Protein AF-A0A1I2CU06-F1 (afdb_monomer)

InterPro domains:
  IPR036452 Ribonucleoside hydrolase-like [G3DSA:3.90.245.10] (3-111)
  IPR036452 Ribonucleoside hydrolase-like [SSF53590] (7-86)

Foldseek 3Di:
DDDDQAAAEDAEEDLCLPDVVSLVVVLCQVPDPSHDDQAYEFDADPPVVVCQPPPHPPDDCVPPQSLVSSLVVVCVSCVVVVNPVRYYDRDDSDDDPPPVDDDPDPPPPPPPPDDD

Nearest PDB structures (foldseek):
  5veo-assembly1_A  TM=5.053E-01  e=4.035E+00  Mus musculus
  3n0v-assembly1_C  TM=2.485E-01  e=5.141E-01  Pseudomonas putida KT2440
  6gwu-assembly1_B  TM=3.256E-01  e=2.708E+00  Candida albicans

Solvent-accessible surface area (backbone atoms only — not comparable to full-atom values): 7294 Å² total; per-residue (Å²): 133,83,77,78,78,79,51,49,77,40,74,47,78,38,40,44,62,76,42,75,62,48,57,52,51,52,59,47,45,76,69,34,82,65,43,38,68,68,28,44,32,15,28,63,62,78,67,62,52,74,73,20,38,83,88,74,67,59,52,86,51,84,84,64,57,44,27,59,45,5,33,54,47,52,52,50,52,29,52,76,69,74,41,72,85,45,50,62,54,73,51,74,91,62,81,78,79,81,69,91,63,88,75,92,64,82,84,78,81,76,78,78,74,88,80,134

Organism: NCBI:txid1003

Mean predicted aligned error: 11.27 Å

pLDDT: mean 76.2, std 22.01, range [31.25, 97.69]

Structure (mmCIF, N/CA/C/O backbone):
data_AF-A0A1I2CU06-F1
#
_entry.id   AF-A0A1I2CU06-F1
#
loop_
_atom_site.group_PDB
_atom_site.id
_atom_site.type_symbol
_atom_site.label_atom_id
_atom_site.label_alt_id
_atom_site.label_comp_id
_atom_site.label_asym_id
_atom_site.label_entity_id
_atom_site.label_seq_id
_atom_site.pdbx_PDB_ins_code
_atom_site.Cartn_x
_atom_site.Cartn_y
_atom_site.Cartn_z
_atom_site.occupancy
_atom_site.B_iso_or_equiv
_atom_site.auth_seq_id
_atom_site.auth_comp_id
_atom_site.auth_asym_id
_atom_site.auth_atom_id
_atom_site.pdbx_PDB_model_num
ATOM 1 N N . MET A 1 1 ? -25.177 3.210 27.978 1.00 39.50 1 MET A N 1
ATOM 2 C CA . MET A 1 1 ? -24.887 2.156 26.986 1.00 39.50 1 MET A CA 1
ATOM 3 C C . MET A 1 1 ? -24.111 2.820 25.856 1.00 39.50 1 MET A C 1
ATOM 5 O O . MET A 1 1 ? -24.710 3.572 25.101 1.00 39.50 1 MET A O 1
ATOM 9 N N . LEU A 1 2 ? -22.780 2.682 25.824 1.00 48.84 2 LEU A N 1
ATOM 10 C CA . LEU A 1 2 ? -21.984 3.177 24.696 1.00 48.84 2 LEU A CA 1
ATOM 11 C C . LEU A 1 2 ? -22.180 2.195 23.539 1.00 48.84 2 LEU A C 1
ATOM 13 O O . LEU A 1 2 ? -21.807 1.030 23.659 1.00 48.84 2 LEU A O 1
ATOM 17 N N . LEU A 1 3 ? -22.780 2.647 22.443 1.00 55.25 3 LEU A N 1
ATOM 18 C CA . LEU A 1 3 ? -22.703 1.921 21.182 1.00 55.25 3 LEU A CA 1
ATOM 19 C C . LEU A 1 3 ? -21.243 1.997 20.729 1.00 55.25 3 LEU A C 1
ATOM 21 O O . LEU A 1 3 ? -20.727 3.088 20.495 1.00 55.25 3 LEU A O 1
ATOM 25 N N . ALA A 1 4 ? -20.554 0.859 20.666 1.00 62.59 4 ALA A N 1
ATOM 26 C CA . ALA A 1 4 ? -19.248 0.805 20.028 1.00 62.59 4 ALA A CA 1
ATOM 27 C C . ALA A 1 4 ? -19.439 1.197 18.556 1.00 62.59 4 ALA A C 1
ATOM 29 O O . ALA A 1 4 ? -20.125 0.495 17.814 1.00 62.59 4 ALA A O 1
ATOM 30 N N . GLN A 1 5 ? -18.878 2.338 18.151 1.00 68.25 5 GLN A N 1
ATOM 31 C CA . GLN A 1 5 ? -18.858 2.758 16.754 1.00 68.25 5 GLN A CA 1
ATOM 32 C C . GLN A 1 5 ? -18.140 1.662 15.951 1.00 68.25 5 GLN A C 1
ATOM 34 O O . GLN A 1 5 ? -16.947 1.429 16.152 1.00 68.25 5 GLN A O 1
ATOM 39 N N . SER A 1 6 ? -18.855 0.951 15.076 1.00 80.75 6 SER A N 1
ATOM 40 C CA . SER A 1 6 ? -18.240 -0.078 14.238 1.00 80.75 6 SER A CA 1
ATOM 41 C C . SER A 1 6 ? -17.280 0.589 13.259 1.00 80.75 6 SER A C 1
ATOM 43 O O . SER A 1 6 ? -17.708 1.414 12.449 1.00 80.75 6 SER A O 1
ATOM 45 N N . LYS A 1 7 ? -15.994 0.240 13.328 1.00 90.56 7 LYS A N 1
ATOM 46 C CA . LYS A 1 7 ? -15.003 0.733 12.370 1.00 90.56 7 LYS A CA 1
ATOM 47 C C . LYS A 1 7 ? -15.292 0.182 10.979 1.00 90.56 7 LYS A C 1
ATOM 49 O O . LYS A 1 7 ? -15.641 -0.992 10.833 1.00 90.56 7 LYS A O 1
ATOM 54 N N . GLN A 1 8 ? -15.119 1.013 9.961 1.00 94.38 8 GLN A N 1
ATOM 55 C CA . GLN A 1 8 ? -15.218 0.569 8.579 1.00 94.38 8 GLN A CA 1
ATOM 56 C C . GLN A 1 8 ? -13.990 -0.271 8.231 1.00 94.38 8 GLN A C 1
ATOM 58 O O . GLN A 1 8 ? -12.864 0.215 8.309 1.00 94.38 8 GLN A O 1
ATOM 63 N N . LYS A 1 9 ? -14.210 -1.521 7.823 1.00 95.56 9 LYS A N 1
ATOM 64 C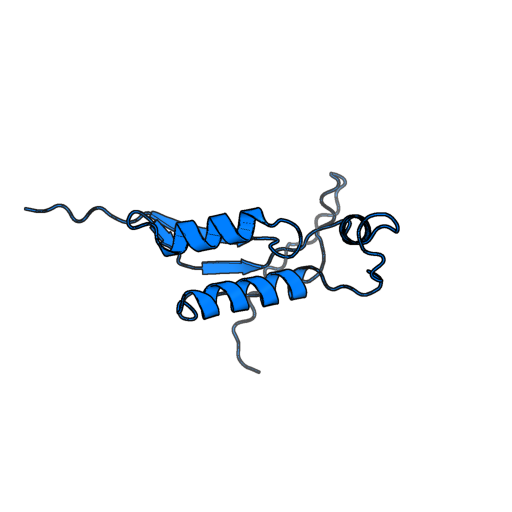 CA . LYS A 1 9 ? -13.133 -2.391 7.343 1.00 95.56 9 LYS A CA 1
ATOM 65 C C . LYS A 1 9 ? -12.752 -2.009 5.922 1.00 95.56 9 LYS A C 1
ATOM 67 O O . LYS A 1 9 ? -13.626 -1.907 5.062 1.00 95.56 9 LYS A O 1
ATOM 72 N N . VAL A 1 10 ? -11.461 -1.816 5.682 1.00 96.06 10 VAL A N 1
ATOM 73 C CA . VAL A 1 10 ? -10.929 -1.394 4.383 1.00 96.06 10 VAL A CA 1
ATOM 74 C C . VAL A 1 10 ? -9.781 -2.303 3.975 1.00 96.06 10 VAL A C 1
ATOM 76 O O . VAL A 1 10 ? -8.888 -2.582 4.773 1.00 96.06 10 VAL A O 1
ATOM 79 N N . TRP A 1 11 ? -9.812 -2.735 2.717 1.00 95.81 11 TRP A N 1
ATOM 80 C CA . TRP A 1 11 ? -8.670 -3.308 2.018 1.00 95.81 11 TRP A CA 1
ATOM 81 C C . TRP A 1 11 ? -8.202 -2.286 0.986 1.00 95.81 11 TRP A C 1
ATOM 83 O O . TRP A 1 11 ? -9.011 -1.847 0.168 1.00 95.81 11 TRP A O 1
ATOM 93 N N . LEU A 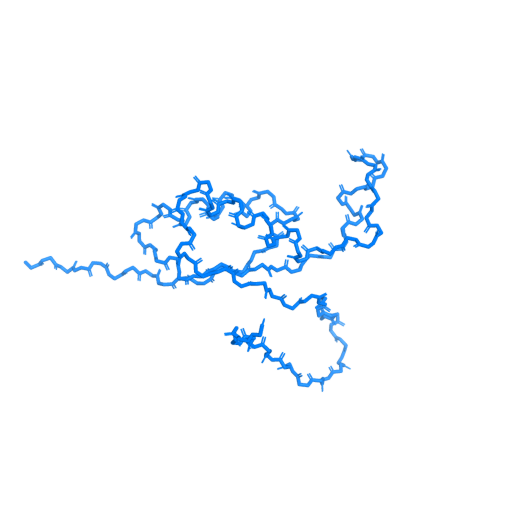1 12 ? -6.932 -1.895 1.043 1.00 94.69 12 LEU A N 1
ATOM 94 C CA . LEU A 1 12 ? -6.356 -0.912 0.129 1.00 94.69 12 LEU A CA 1
ATOM 95 C C . LEU A 1 12 ? -5.490 -1.610 -0.925 1.00 94.69 12 LEU A C 1
ATOM 97 O O . LEU A 1 12 ? -4.692 -2.472 -0.575 1.00 94.69 12 LEU A O 1
ATOM 101 N N . ASP A 1 13 ? -5.647 -1.232 -2.190 1.00 94.00 13 ASP A N 1
ATOM 102 C CA . ASP A 1 13 ? -4.765 -1.618 -3.298 1.00 94.00 13 ASP A CA 1
ATOM 103 C C . ASP A 1 13 ? -4.037 -0.349 -3.758 1.00 94.00 13 ASP A C 1
ATOM 105 O O . ASP A 1 13 ? -4.711 0.637 -4.051 1.00 94.00 13 ASP A O 1
ATOM 109 N N . ALA A 1 14 ? -2.702 -0.347 -3.730 1.00 93.62 14 ALA A N 1
ATOM 110 C CA . ALA A 1 14 ? -1.894 0.867 -3.899 1.00 93.62 14 ALA A CA 1
ATOM 111 C C . ALA A 1 14 ? -0.685 0.622 -4.815 1.00 93.62 14 ALA A C 1
ATOM 113 O O . ALA A 1 14 ? 0.061 -0.349 -4.628 1.00 93.62 14 ALA A O 1
ATOM 114 N N . ASP A 1 15 ? -0.472 1.491 -5.801 1.00 91.44 15 ASP A N 1
ATOM 115 C CA . ASP A 1 15 ? 0.662 1.481 -6.728 1.00 91.44 15 ASP A CA 1
ATOM 116 C C . ASP A 1 15 ? 1.766 2.443 -6.271 1.00 91.44 15 ASP A C 1
ATOM 118 O O . ASP A 1 15 ? 2.328 3.212 -7.043 1.00 91.44 15 ASP A O 1
ATOM 122 N N . THR A 1 16 ? 2.145 2.317 -5.001 1.00 91.56 16 THR A N 1
ATOM 123 C CA . THR A 1 16 ? 2.972 3.271 -4.240 1.00 91.56 16 THR A CA 1
ATOM 124 C C . THR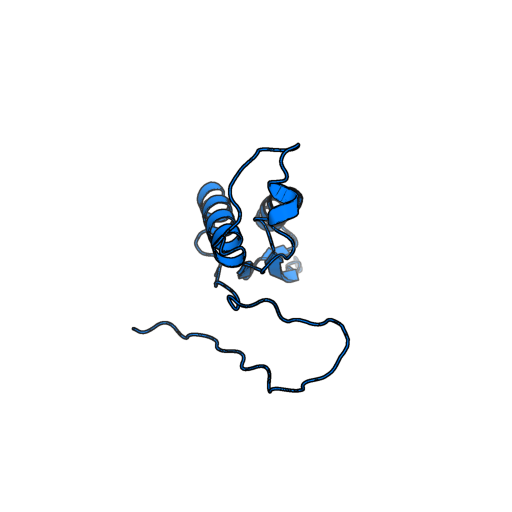 A 1 16 ? 4.352 3.562 -4.834 1.00 91.56 16 THR A C 1
ATOM 126 O O . THR A 1 16 ? 4.983 4.555 -4.479 1.00 91.56 16 THR A O 1
ATOM 129 N N . GLY A 1 17 ? 4.847 2.723 -5.750 1.00 86.69 17 GLY A N 1
ATOM 130 C CA . GLY A 1 17 ? 6.054 3.029 -6.524 1.00 86.69 17 GLY A CA 1
ATOM 131 C C . GLY A 1 17 ? 5.882 4.119 -7.587 1.00 86.69 17 GLY A C 1
ATOM 132 O O . GLY A 1 17 ? 6.888 4.574 -8.126 1.00 86.69 17 GLY A O 1
ATOM 133 N N . ASN A 1 18 ? 4.650 4.534 -7.879 1.00 87.44 18 ASN A N 1
ATOM 134 C CA . ASN A 1 18 ? 4.304 5.541 -8.877 1.00 87.44 18 ASN A CA 1
ATOM 135 C C . ASN A 1 18 ? 4.019 6.911 -8.253 1.00 87.44 18 ASN A C 1
ATOM 137 O O . ASN A 1 18 ? 4.589 7.912 -8.687 1.00 87.44 18 ASN A O 1
ATOM 141 N N . GLU A 1 19 ? 3.152 6.958 -7.234 1.00 83.44 19 GLU A N 1
ATOM 142 C CA . GLU A 1 19 ? 2.613 8.212 -6.697 1.00 83.44 19 GLU A CA 1
ATOM 143 C C . GLU A 1 19 ? 2.903 8.377 -5.195 1.00 83.44 19 GLU A C 1
ATOM 145 O O . GLU A 1 19 ? 2.779 7.455 -4.389 1.00 83.44 19 GLU A O 1
ATOM 150 N N . ILE A 1 20 ? 3.327 9.581 -4.796 1.00 87.50 20 ILE A N 1
ATOM 151 C CA . ILE A 1 20 ? 3.714 9.877 -3.406 1.00 87.50 20 ILE A CA 1
ATOM 152 C C . ILE A 1 20 ? 2.506 10.020 -2.469 1.00 87.50 20 ILE A C 1
ATOM 154 O O . ILE A 1 20 ? 2.643 9.924 -1.250 1.00 87.50 20 ILE A O 1
ATOM 158 N N . ASP A 1 21 ? 1.318 10.285 -2.996 1.00 90.69 21 ASP A N 1
ATOM 159 C CA . ASP A 1 21 ? 0.101 10.453 -2.207 1.00 90.69 21 ASP A CA 1
ATOM 160 C C . ASP A 1 21 ? -0.408 9.137 -1.607 1.00 90.69 21 ASP A C 1
ATOM 162 O O . ASP A 1 21 ? -0.979 9.171 -0.514 1.00 90.69 21 ASP A O 1
ATOM 166 N N . ASP A 1 22 ? -0.074 7.985 -2.195 1.00 93.12 22 ASP A N 1
ATOM 167 C CA . ASP A 1 22 ? -0.306 6.666 -1.592 1.00 93.12 22 ASP A CA 1
ATOM 168 C C . ASP A 1 22 ? 0.342 6.537 -0.211 1.00 93.12 22 ASP A C 1
ATOM 170 O O . ASP A 1 22 ? -0.283 6.069 0.747 1.00 93.12 22 ASP A O 1
ATOM 174 N N . LEU A 1 23 ? 1.581 7.021 -0.064 1.00 93.88 23 LEU A N 1
ATOM 175 C CA . LEU A 1 23 ? 2.272 7.054 1.227 1.00 93.88 23 LEU A CA 1
ATOM 176 C C . LEU A 1 23 ? 1.447 7.827 2.263 1.00 93.88 23 LEU A C 1
ATOM 178 O O . LEU A 1 23 ? 1.292 7.381 3.406 1.00 93.88 23 LEU A O 1
ATOM 182 N N . TYR A 1 24 ? 0.919 8.989 1.873 1.00 94.69 24 TYR A N 1
ATOM 183 C CA . TYR A 1 24 ? 0.109 9.813 2.762 1.00 94.69 24 TYR A CA 1
ATOM 184 C C . TYR A 1 24 ? -1.215 9.123 3.111 1.00 94.69 24 TYR A C 1
ATOM 186 O O . TYR A 1 24 ? -1.601 9.103 4.283 1.00 94.69 24 TYR A O 1
ATOM 194 N N . ALA A 1 25 ? -1.882 8.515 2.128 1.00 95.31 25 ALA A N 1
ATOM 195 C CA . ALA A 1 25 ? -3.126 7.781 2.323 1.00 95.31 25 ALA A CA 1
ATOM 196 C C . ALA A 1 25 ? -2.939 6.602 3.289 1.00 95.31 25 ALA A C 1
ATOM 198 O O . ALA A 1 25 ? -3.673 6.499 4.276 1.00 95.31 25 ALA A O 1
ATOM 199 N N . ILE A 1 26 ? -1.910 5.771 3.086 1.00 95.94 26 ILE A N 1
ATOM 200 C CA . ILE A 1 26 ? -1.585 4.642 3.968 1.00 95.94 26 ILE A CA 1
ATOM 201 C C . ILE A 1 26 ? -1.302 5.146 5.389 1.00 95.94 26 ILE A C 1
ATOM 203 O O . ILE A 1 26 ? -1.912 4.675 6.354 1.00 95.94 26 ILE A O 1
ATOM 207 N N . ALA A 1 27 ? -0.434 6.152 5.536 1.00 95.62 27 ALA A N 1
ATOM 208 C CA . ALA A 1 27 ? -0.095 6.711 6.844 1.00 95.62 27 ALA A CA 1
ATOM 209 C C . ALA A 1 27 ? -1.315 7.309 7.566 1.00 95.62 27 ALA A C 1
ATOM 211 O O . ALA A 1 27 ? -1.423 7.208 8.794 1.00 95.62 27 ALA A O 1
ATOM 212 N N . ARG A 1 28 ? -2.242 7.919 6.819 1.00 95.56 28 ARG A N 1
ATOM 213 C CA . ARG A 1 28 ? -3.486 8.478 7.355 1.00 95.56 28 ARG A CA 1
ATOM 214 C C . ARG A 1 28 ? -4.453 7.384 7.796 1.00 95.56 28 ARG A C 1
ATOM 216 O O . ARG A 1 28 ? -4.982 7.495 8.902 1.00 95.56 28 ARG A O 1
ATOM 223 N N . LEU A 1 29 ? -4.667 6.359 6.969 1.00 95.62 29 LEU A N 1
ATOM 224 C CA . LEU A 1 29 ? -5.593 5.254 7.239 1.00 95.62 29 LEU A CA 1
ATOM 225 C C . LEU A 1 29 ? -5.157 4.429 8.445 1.00 95.62 29 LEU A C 1
ATOM 227 O O . LEU A 1 29 ? -5.982 4.121 9.299 1.00 95.62 29 LEU A O 1
ATOM 231 N N . VAL A 1 30 ? -3.858 4.148 8.575 1.00 94.75 30 VAL A N 1
ATOM 232 C CA . VAL A 1 30 ? -3.309 3.418 9.728 1.00 94.75 30 VAL A CA 1
ATOM 233 C C . VAL A 1 30 ? -3.608 4.124 11.058 1.00 94.75 30 VAL A C 1
ATOM 235 O O . VAL A 1 30 ? -3.767 3.463 12.085 1.00 94.75 30 VAL A O 1
ATOM 238 N N . LYS A 1 31 ? -3.694 5.459 11.054 1.00 93.06 31 LYS A N 1
ATOM 239 C CA . LYS A 1 31 ? -3.951 6.279 12.249 1.00 93.06 31 LYS A CA 1
ATOM 240 C C . LYS A 1 31 ? -5.424 6.651 12.433 1.00 93.06 31 LYS A C 1
ATOM 242 O O . LYS A 1 31 ? -5.774 7.245 13.453 1.00 93.06 31 LYS A O 1
ATOM 247 N N . GLU A 1 32 ? -6.282 6.361 11.459 1.00 95.31 32 GLU A N 1
ATOM 248 C CA . GLU A 1 32 ? -7.686 6.758 11.494 1.00 95.31 32 GLU A CA 1
ATOM 249 C C . GLU A 1 32 ? -8.487 5.831 12.417 1.00 95.31 32 GLU A C 1
ATOM 251 O O . GLU A 1 32 ? -8.525 4.618 12.243 1.00 95.31 32 GLU A O 1
ATOM 256 N N . GLN A 1 33 ? -9.146 6.400 13.427 1.00 92.38 33 GLN A N 1
ATOM 257 C CA . GLN A 1 33 ? -9.830 5.611 14.454 1.00 92.38 33 GLN A CA 1
ATOM 258 C C . GLN A 1 33 ? -11.139 5.006 13.950 1.00 92.38 33 GLN A C 1
ATOM 260 O O . GLN A 1 33 ? -11.556 3.966 14.458 1.00 92.38 33 GLN A O 1
ATOM 265 N N . SER A 1 34 ? -11.774 5.639 12.964 1.00 93.62 34 SER A N 1
ATOM 266 C CA . SER A 1 34 ? -13.018 5.161 12.352 1.00 93.62 34 SER A CA 1
ATOM 267 C C . SER A 1 34 ? -12.810 4.041 11.326 1.00 93.62 34 SER A C 1
ATOM 269 O O . SER A 1 34 ? -13.786 3.418 10.904 1.00 93.62 34 SER A O 1
ATOM 271 N N . ILE A 1 35 ? -11.559 3.745 10.961 1.00 94.81 35 ILE A N 1
ATOM 272 C CA . ILE A 1 35 ? -11.203 2.762 9.938 1.00 94.81 35 ILE A CA 1
ATOM 273 C C . ILE A 1 35 ? -10.402 1.619 10.564 1.00 94.81 35 ILE A C 1
ATOM 275 O O . ILE A 1 35 ? -9.591 1.799 11.471 1.00 94.81 35 ILE A O 1
ATOM 279 N N . ASP A 1 36 ? -10.673 0.417 10.080 1.00 95.06 36 ASP A N 1
ATOM 280 C CA . ASP A 1 36 ? -9.906 -0.790 10.341 1.00 95.06 36 ASP A CA 1
ATOM 281 C C . ASP A 1 36 ? -9.263 -1.230 9.020 1.00 95.06 36 ASP A C 1
ATOM 283 O O . ASP A 1 36 ? -9.931 -1.786 8.144 1.00 95.06 36 ASP A O 1
ATOM 287 N N . LEU A 1 37 ? -7.983 -0.894 8.833 1.00 95.81 37 LEU A N 1
ATOM 288 C CA . LEU A 1 37 ? -7.223 -1.294 7.650 1.00 95.81 37 LEU A CA 1
ATOM 289 C C . LEU A 1 37 ? -6.837 -2.770 7.795 1.00 95.81 37 LEU A C 1
ATOM 291 O O . LEU A 1 37 ? -5.892 -3.105 8.508 1.00 95.81 37 LEU A O 1
ATOM 295 N N . VAL A 1 38 ? -7.591 -3.639 7.123 1.00 96.69 38 VAL A N 1
ATOM 296 C CA 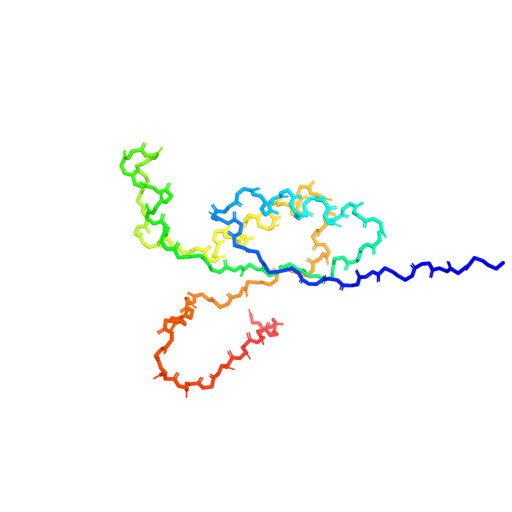. VAL A 1 38 ? -7.469 -5.100 7.242 1.00 96.69 38 VAL A CA 1
ATOM 297 C C . VAL A 1 38 ? -6.519 -5.716 6.212 1.00 96.69 38 VAL A C 1
ATOM 299 O O . VAL A 1 38 ? -6.236 -6.908 6.294 1.00 96.69 38 VAL A O 1
ATOM 302 N N . GLY A 1 39 ? -6.026 -4.929 5.252 1.00 96.25 39 GLY A N 1
ATOM 303 C CA . GLY A 1 39 ? -5.051 -5.377 4.259 1.00 96.25 39 GLY A CA 1
ATOM 304 C C . GLY A 1 39 ? -4.555 -4.253 3.348 1.00 96.25 39 GLY A C 1
ATOM 305 O O . GLY A 1 39 ? -5.254 -3.254 3.151 1.00 96.25 39 GLY A O 1
ATOM 306 N N . LEU A 1 40 ? -3.351 -4.437 2.802 1.00 96.44 40 LEU A N 1
ATOM 307 C CA . LEU A 1 40 ? -2.687 -3.527 1.864 1.00 96.44 40 LEU A CA 1
ATOM 308 C C . LEU A 1 40 ? -2.034 -4.323 0.721 1.00 96.44 40 LEU A C 1
ATOM 310 O O . LEU A 1 40 ? -0.948 -4.866 0.895 1.00 96.44 40 LEU A O 1
ATOM 314 N N . SER A 1 41 ? -2.665 -4.411 -0.445 1.00 95.12 41 SER A N 1
ATOM 315 C CA . SER A 1 41 ? -2.062 -5.058 -1.616 1.00 95.12 41 SER A CA 1
ATOM 316 C C . SER A 1 41 ? -1.253 -4.079 -2.464 1.00 95.12 41 SER A C 1
ATOM 318 O O . SER A 1 41 ? -1.603 -2.909 -2.606 1.00 95.12 41 SER A O 1
ATOM 320 N N . ALA A 1 42 ? -0.151 -4.570 -3.030 1.00 93.62 42 ALA A N 1
ATOM 321 C CA . ALA A 1 42 ? 0.670 -3.801 -3.957 1.00 93.62 42 ALA A CA 1
ATOM 322 C C . ALA A 1 42 ? 0.146 -3.921 -5.390 1.00 93.62 42 ALA A C 1
ATOM 324 O O . ALA A 1 42 ? 0.046 -5.033 -5.911 1.00 93.62 42 ALA A O 1
ATOM 325 N N . ALA A 1 43 ? -0.111 -2.794 -6.047 1.00 89.06 43 ALA A N 1
ATOM 326 C CA . ALA A 1 43 ? -0.578 -2.733 -7.424 1.00 89.06 43 ALA A CA 1
ATOM 327 C C . ALA A 1 43 ? 0.554 -2.417 -8.420 1.00 89.06 43 ALA A C 1
ATOM 329 O O . ALA A 1 43 ? 1.588 -1.825 -8.093 1.00 89.06 43 ALA A O 1
ATOM 330 N N . HIS A 1 44 ? 0.343 -2.853 -9.664 1.00 87.06 44 HIS A N 1
ATOM 331 C CA . HIS A 1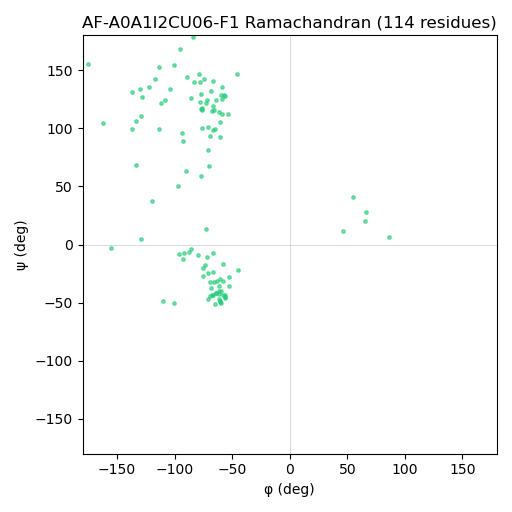 44 ? 1.183 -2.510 -10.810 1.00 87.06 44 HIS A CA 1
ATOM 332 C C . HIS A 1 44 ? 0.846 -1.102 -11.305 1.00 87.06 44 HIS A C 1
ATOM 334 O O . HIS A 1 44 ? -0.329 -0.799 -11.496 1.00 87.06 44 HIS A O 1
ATOM 340 N N . PHE A 1 45 ? 1.867 -0.331 -11.671 1.00 84.44 45 PHE A N 1
ATOM 341 C CA . PHE A 1 45 ? 1.711 0.888 -12.465 1.00 84.44 45 PHE A CA 1
ATOM 342 C C . PHE A 1 45 ? 2.346 0.741 -13.849 1.00 84.44 45 PHE A C 1
ATOM 344 O O . PHE A 1 45 ? 3.284 -0.044 -14.052 1.00 84.44 45 PHE A O 1
ATOM 351 N N . ASN A 1 46 ? 1.801 1.491 -14.807 1.00 78.19 46 ASN A N 1
ATOM 352 C CA . ASN A 1 46 ? 2.263 1.545 -16.193 1.00 78.19 46 ASN A CA 1
ATOM 353 C C . ASN A 1 46 ? 3.214 2.725 -16.407 1.00 78.19 46 ASN A C 1
ATOM 355 O O . ASN A 1 46 ? 3.292 3.627 -15.583 1.00 78.19 46 ASN A O 1
ATOM 359 N N . ASN A 1 47 ? 3.886 2.745 -17.560 1.00 73.69 47 ASN A N 1
ATOM 360 C CA . ASN A 1 47 ? 4.724 3.864 -17.991 1.00 73.69 47 ASN A CA 1
ATOM 361 C C . ASN A 1 47 ? 5.804 4.252 -16.965 1.00 73.69 47 ASN A C 1
ATOM 363 O O . ASN A 1 47 ? 6.063 5.436 -16.777 1.00 73.69 47 ASN A O 1
ATOM 367 N N . ALA A 1 48 ? 6.460 3.274 -16.333 1.00 68.50 48 ALA A N 1
ATOM 368 C CA . ALA A 1 48 ? 7.575 3.535 -15.417 1.00 68.50 48 ALA A CA 1
ATOM 369 C C . ALA A 1 48 ? 8.673 4.408 -16.045 1.00 68.50 48 ALA A C 1
ATOM 371 O O . ALA A 1 48 ? 9.331 5.174 -15.350 1.00 68.50 48 ALA A O 1
ATOM 372 N N . ASP A 1 49 ? 8.818 4.343 -17.370 1.00 62.56 49 ASP A N 1
ATOM 373 C CA . ASP A 1 49 ? 9.690 5.214 -18.153 1.00 62.56 49 ASP A CA 1
ATOM 374 C C . ASP A 1 49 ? 9.415 6.708 -17.877 1.00 62.56 49 ASP A C 1
ATOM 376 O O . ASP A 1 49 ? 10.360 7.485 -17.796 1.00 62.56 49 ASP A O 1
ATOM 380 N N . LEU A 1 50 ? 8.151 7.113 -17.651 1.00 65.69 50 LEU A N 1
ATOM 381 C CA . LEU A 1 50 ? 7.742 8.484 -17.281 1.00 65.69 50 LEU A CA 1
ATOM 382 C C . LEU A 1 50 ? 8.358 8.965 -15.965 1.00 65.69 50 LEU A C 1
ATOM 384 O O . LEU A 1 50 ? 8.635 10.156 -15.841 1.00 65.69 50 LEU A O 1
ATOM 388 N N . LEU A 1 51 ? 8.636 8.058 -15.027 1.00 61.88 51 LEU A N 1
ATOM 389 C CA . LEU A 1 51 ? 9.303 8.386 -13.763 1.00 61.88 51 LEU A CA 1
ATOM 390 C C . LEU A 1 51 ? 10.801 8.671 -13.953 1.00 61.88 51 LEU A C 1
ATOM 392 O O . LEU A 1 51 ? 11.440 9.260 -13.079 1.00 61.88 51 LEU A O 1
ATOM 396 N N . VAL A 1 52 ? 11.374 8.248 -15.086 1.00 60.50 52 VAL A N 1
ATOM 397 C CA . VAL A 1 52 ? 12.825 8.224 -15.304 1.00 60.50 52 VAL A CA 1
ATOM 398 C C . VAL A 1 52 ? 13.290 8.889 -16.600 1.00 60.50 52 VAL A C 1
ATOM 400 O O . VAL A 1 52 ? 14.490 8.861 -16.877 1.00 60.50 52 VAL A O 1
ATOM 403 N N . PHE A 1 53 ? 12.391 9.521 -17.373 1.00 60.53 53 PHE A N 1
ATOM 404 C CA . PHE A 1 53 ? 12.763 10.270 -18.582 1.00 60.53 53 PHE A CA 1
ATOM 405 C C . PHE A 1 53 ? 13.980 11.162 -18.315 1.00 60.53 53 PHE A C 1
ATOM 407 O O . PHE A 1 53 ? 14.137 11.717 -17.225 1.00 60.53 53 PHE A O 1
ATOM 414 N N . GLU A 1 54 ? 14.806 11.340 -19.348 1.00 55.56 54 GLU A N 1
ATOM 415 C CA . GLU A 1 54 ? 16.075 12.091 -19.354 1.00 55.56 54 GLU A CA 1
ATOM 416 C C . GLU A 1 54 ? 16.035 13.459 -18.649 1.00 55.56 54 GLU A C 1
ATOM 418 O O . GLU A 1 54 ? 17.069 13.974 -18.238 1.00 55.56 54 GLU A O 1
ATOM 423 N N . LYS A 1 55 ? 14.850 14.061 -18.501 1.00 53.38 55 LYS A N 1
ATOM 424 C CA . LYS A 1 55 ? 14.665 15.364 -17.854 1.00 53.38 55 LYS A CA 1
ATOM 425 C C . LYS A 1 55 ? 14.353 15.314 -16.360 1.00 53.38 55 LYS A C 1
ATOM 427 O O . LYS A 1 55 ? 14.388 16.375 -15.745 1.00 53.38 55 LYS A O 1
ATOM 432 N N . TRP A 1 56 ? 14.021 14.153 -15.792 1.00 55.12 56 TRP A N 1
ATOM 433 C CA . TRP A 1 56 ? 13.599 14.066 -14.393 1.00 55.12 56 TRP A CA 1
ATOM 434 C C . TRP A 1 56 ? 14.619 13.376 -13.493 1.00 55.12 56 TRP A C 1
ATOM 436 O O . TRP A 1 56 ? 14.967 13.998 -12.504 1.00 55.12 56 TRP A O 1
ATOM 446 N N . ASN A 1 57 ? 15.180 12.202 -13.833 1.00 54.09 57 ASN A N 1
ATOM 447 C CA . ASN A 1 57 ? 16.275 11.599 -13.036 1.00 54.09 57 ASN A CA 1
ATOM 448 C C . ASN A 1 57 ? 17.225 10.624 -13.784 1.00 54.09 57 ASN A C 1
ATOM 450 O O . ASN A 1 57 ? 18.186 10.149 -13.182 1.00 54.09 57 ASN A O 1
ATOM 454 N N . GLY A 1 58 ? 17.002 10.311 -15.069 1.00 56.44 58 GLY A N 1
ATOM 455 C CA . GLY A 1 58 ? 17.951 9.532 -15.888 1.00 56.44 58 GLY A CA 1
ATOM 456 C C . GLY A 1 58 ? 18.184 8.073 -15.462 1.00 56.44 58 GLY A C 1
ATOM 457 O O . GLY A 1 58 ? 19.212 7.496 -15.815 1.00 56.44 58 GLY A O 1
ATOM 458 N N . TYR A 1 59 ? 17.271 7.470 -14.697 1.00 58.03 59 TYR A N 1
ATOM 459 C CA . TYR A 1 59 ? 17.385 6.066 -14.293 1.00 58.03 59 TYR A CA 1
ATOM 460 C C . TYR A 1 59 ? 16.969 5.116 -15.427 1.00 58.03 59 TYR A C 1
ATOM 462 O O . TYR A 1 59 ? 16.070 5.404 -16.211 1.00 58.03 59 TYR A O 1
ATOM 470 N N . GLU A 1 60 ? 17.607 3.950 -15.517 1.00 64.19 60 GLU A N 1
ATOM 471 C CA . GLU A 1 60 ? 17.197 2.915 -16.467 1.00 64.19 60 GLU A CA 1
ATOM 472 C C . GLU A 1 60 ? 15.952 2.187 -15.928 1.00 64.19 60 GLU A C 1
ATOM 474 O O . GLU A 1 60 ? 15.998 1.548 -14.881 1.00 64.19 60 GLU A O 1
ATOM 479 N N . SER A 1 61 ? 14.826 2.279 -16.637 1.00 66.81 61 SER A N 1
ATOM 480 C CA . SER A 1 61 ? 13.570 1.578 -16.308 1.00 66.81 61 SER A CA 1
ATOM 481 C C . SER A 1 61 ? 13.486 0.169 -16.900 1.00 66.81 61 SER A C 1
ATOM 483 O O . SER A 1 61 ? 12.541 -0.582 -16.631 1.00 66.81 61 SER A O 1
ATOM 485 N N . LYS A 1 62 ? 14.458 -0.219 -17.730 1.00 72.00 62 LYS A N 1
ATOM 486 C CA . LYS A 1 62 ? 14.447 -1.501 -18.431 1.00 72.00 62 LYS A CA 1
ATOM 487 C C . LYS A 1 62 ? 14.571 -2.650 -17.428 1.00 72.00 62 LYS A C 1
ATOM 489 O O . LYS A 1 62 ? 15.590 -2.814 -16.771 1.00 72.00 62 LYS A O 1
ATOM 494 N N . GLY A 1 63 ? 13.527 -3.474 -17.348 1.00 74.81 63 GLY A N 1
ATOM 495 C CA . GLY A 1 63 ? 13.467 -4.593 -16.404 1.00 74.81 63 GLY A CA 1
ATOM 496 C C . GLY A 1 63 ? 12.946 -4.222 -15.013 1.00 74.81 63 GLY A C 1
ATOM 497 O O . GLY A 1 63 ? 12.946 -5.084 -14.136 1.00 74.81 63 GLY A O 1
ATOM 498 N N . LEU A 1 64 ? 12.467 -2.988 -14.810 1.00 80.12 64 LEU A N 1
ATOM 499 C CA . LEU A 1 64 ? 11.825 -2.597 -13.561 1.00 80.12 64 LEU A CA 1
ATOM 500 C C . LEU A 1 64 ? 10.534 -3.397 -13.352 1.00 80.12 64 LEU A C 1
ATOM 502 O O . LEU A 1 64 ? 9.619 -3.372 -14.179 1.00 80.12 64 LEU A O 1
ATOM 506 N N . ASN A 1 65 ? 10.445 -4.080 -12.216 1.00 86.62 65 ASN A N 1
ATOM 507 C CA . ASN A 1 65 ? 9.229 -4.757 -11.803 1.00 86.62 65 ASN A CA 1
ATOM 508 C C . ASN A 1 65 ? 8.410 -3.830 -10.898 1.00 86.62 65 ASN A C 1
ATOM 510 O O . ASN A 1 65 ? 8.644 -3.741 -9.694 1.00 86.62 65 ASN A O 1
ATOM 514 N N . THR A 1 66 ? 7.448 -3.126 -11.491 1.00 87.94 66 THR A N 1
ATOM 515 C CA . THR A 1 66 ? 6.747 -2.034 -10.804 1.00 87.94 66 THR A CA 1
ATOM 516 C C . THR A 1 66 ? 5.906 -2.498 -9.615 1.00 87.94 66 THR A C 1
ATOM 518 O O . THR A 1 66 ? 5.868 -1.805 -8.603 1.00 87.94 66 THR A O 1
ATOM 521 N N . VAL A 1 67 ? 5.327 -3.706 -9.652 1.00 89.88 67 VAL A N 1
ATOM 522 C CA . VAL A 1 67 ? 4.622 -4.247 -8.475 1.00 89.88 67 VAL A CA 1
ATOM 523 C C . VAL A 1 67 ? 5.574 -4.609 -7.334 1.00 89.88 67 VAL A C 1
ATOM 525 O O . VAL A 1 67 ? 5.206 -4.469 -6.171 1.00 89.88 67 VAL A O 1
ATOM 528 N N . GLN A 1 68 ? 6.801 -5.050 -7.637 1.00 91.00 68 GLN A N 1
ATOM 529 C CA . GLN A 1 68 ? 7.796 -5.339 -6.600 1.00 91.00 68 GLN A CA 1
ATOM 530 C C . GLN A 1 68 ? 8.255 -4.061 -5.901 1.00 91.00 68 GLN A C 1
ATOM 532 O O . GLN A 1 68 ? 8.432 -4.074 -4.685 1.00 91.00 68 GLN A O 1
ATOM 537 N N . GLU A 1 69 ? 8.394 -2.957 -6.634 1.00 90.62 69 GLU A N 1
ATOM 538 C CA . GLU A 1 69 ? 8.717 -1.670 -6.014 1.00 90.62 69 GLU A CA 1
ATOM 539 C C . GLU A 1 69 ? 7.565 -1.151 -5.143 1.00 90.62 69 GLU A C 1
ATOM 541 O O . GLU A 1 69 ? 7.808 -0.773 -3.996 1.00 90.62 69 GLU A O 1
ATOM 546 N N . SER A 1 70 ? 6.311 -1.234 -5.606 1.00 92.56 70 SER A N 1
ATOM 547 C CA . SER A 1 70 ? 5.141 -0.908 -4.773 1.00 92.56 70 SER A CA 1
ATOM 548 C C . SER A 1 70 ? 5.083 -1.774 -3.508 1.00 92.56 70 SER A C 1
ATOM 550 O O . SER A 1 70 ? 4.873 -1.259 -2.412 1.00 92.56 70 SER A O 1
ATOM 552 N N . GLN A 1 71 ? 5.347 -3.080 -3.624 1.00 95.56 71 GLN A N 1
ATOM 553 C CA . GLN A 1 71 ? 5.383 -4.005 -2.486 1.00 95.56 71 GLN A CA 1
ATOM 554 C C . GLN A 1 71 ? 6.450 -3.609 -1.465 1.00 95.56 71 GLN A C 1
ATOM 556 O O . GLN A 1 71 ? 6.172 -3.491 -0.271 1.00 95.56 71 GLN A O 1
ATOM 561 N N . LYS A 1 72 ? 7.669 -3.361 -1.941 1.00 95.12 72 LYS A N 1
ATOM 562 C CA . LYS A 1 72 ? 8.796 -2.953 -1.104 1.00 95.12 72 LYS A CA 1
ATOM 563 C C . LYS A 1 72 ? 8.510 -1.641 -0.374 1.00 95.12 72 LYS A C 1
ATOM 565 O O . LYS A 1 72 ? 8.880 -1.504 0.792 1.00 95.12 72 LYS A O 1
ATOM 570 N N . LEU A 1 73 ? 7.865 -0.679 -1.033 1.00 94.94 73 LEU A N 1
ATOM 571 C CA . LEU A 1 73 ? 7.481 0.584 -0.403 1.00 94.94 73 LEU A CA 1
ATOM 572 C C . LEU A 1 73 ? 6.378 0.382 0.639 1.00 94.94 73 LEU A C 1
ATOM 574 O O . LEU A 1 73 ? 6.522 0.870 1.758 1.00 94.94 73 LEU A O 1
ATOM 578 N N . ASN A 1 74 ? 5.349 -0.410 0.338 1.00 95.75 74 ASN A N 1
ATOM 579 C CA . ASN A 1 74 ? 4.296 -0.756 1.298 1.00 95.75 74 ASN A CA 1
ATOM 580 C C . ASN A 1 74 ? 4.867 -1.394 2.571 1.00 95.75 74 ASN A C 1
ATOM 582 O O . ASN A 1 74 ? 4.536 -0.976 3.683 1.00 95.75 74 ASN A O 1
ATOM 586 N N . GLU A 1 75 ? 5.790 -2.345 2.428 1.00 96.62 75 GLU A N 1
ATOM 587 C CA . GLU A 1 75 ? 6.485 -2.978 3.554 1.00 96.62 75 GLU A CA 1
ATOM 588 C C . GLU A 1 75 ? 7.298 -1.973 4.375 1.00 96.62 75 GLU A C 1
ATOM 590 O O . GLU A 1 75 ? 7.261 -2.003 5.607 1.00 96.62 75 GLU A O 1
ATOM 595 N N . GLN A 1 76 ? 8.012 -1.052 3.719 1.00 97.00 76 GLN A N 1
ATOM 596 C CA . GLN A 1 76 ? 8.771 -0.0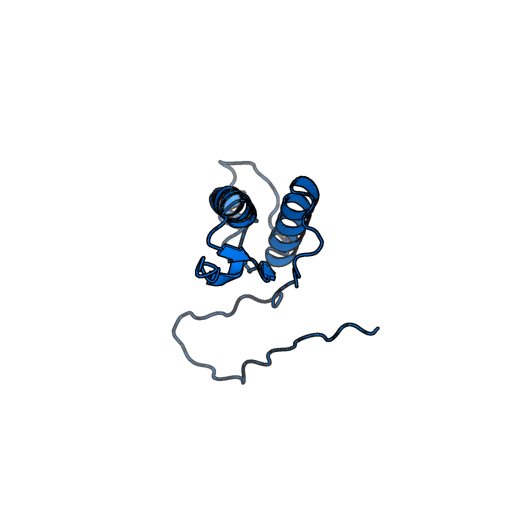06 4.409 1.00 97.00 76 GLN A CA 1
ATOM 597 C C . GLN A 1 76 ? 7.860 0.941 5.192 1.00 97.00 76 GLN A C 1
ATOM 599 O O . GLN A 1 76 ? 8.178 1.283 6.334 1.00 97.00 76 GLN A O 1
ATOM 604 N N . ILE A 1 77 ? 6.720 1.324 4.618 1.00 96.12 77 ILE A N 1
ATOM 605 C CA . ILE A 1 77 ? 5.733 2.193 5.265 1.00 96.12 77 ILE A CA 1
ATOM 606 C C . ILE A 1 77 ? 5.133 1.493 6.483 1.00 96.12 77 ILE A C 1
ATOM 608 O O . ILE A 1 77 ? 5.157 2.043 7.585 1.00 96.12 77 ILE A O 1
ATOM 612 N N . LEU A 1 78 ? 4.650 0.258 6.322 1.00 96.56 78 LEU A N 1
ATOM 613 C CA . LEU A 1 78 ? 4.086 -0.521 7.425 1.00 96.56 78 LEU A CA 1
ATOM 614 C C . LEU A 1 78 ? 5.122 -0.781 8.522 1.00 96.56 78 LEU A C 1
ATOM 616 O O . LEU A 1 78 ? 4.805 -0.653 9.705 1.00 96.56 78 LEU A O 1
ATOM 620 N N . LYS A 1 79 ? 6.375 -1.069 8.154 1.00 97.69 79 LYS A N 1
ATOM 621 C CA . LYS A 1 79 ? 7.483 -1.214 9.106 1.00 97.69 79 LYS A CA 1
ATOM 622 C C . LYS A 1 79 ? 7.732 0.075 9.884 1.00 97.69 79 LYS A C 1
ATOM 624 O O . LYS A 1 79 ? 7.845 0.020 11.106 1.00 97.69 79 LYS A O 1
ATOM 629 N N . ALA A 1 80 ? 7.787 1.221 9.206 1.00 96.94 80 ALA A N 1
ATOM 630 C CA . ALA A 1 80 ? 7.980 2.522 9.847 1.00 96.94 80 ALA A CA 1
ATOM 631 C C . ALA A 1 80 ? 6.824 2.886 10.794 1.00 96.94 80 ALA A C 1
ATOM 633 O O . ALA A 1 80 ? 7.037 3.544 11.811 1.00 96.94 80 ALA A O 1
ATOM 634 N N . LEU A 1 81 ? 5.609 2.426 10.489 1.00 95.94 81 LEU A N 1
ATOM 635 C CA . LEU A 1 81 ? 4.420 2.612 11.322 1.00 95.94 81 LEU A CA 1
ATOM 636 C C . LEU A 1 81 ? 4.264 1.541 12.415 1.00 95.94 81 LEU A C 1
ATOM 638 O O . LEU A 1 81 ? 3.335 1.636 13.215 1.00 95.94 81 LEU A O 1
ATOM 642 N N . GLY A 1 82 ? 5.142 0.532 12.464 1.00 96.81 82 GLY A N 1
ATOM 643 C CA . GLY A 1 82 ? 5.047 -0.581 13.411 1.00 96.81 82 GLY A CA 1
ATOM 644 C C . GLY A 1 82 ? 3.824 -1.476 13.184 1.00 96.81 82 GLY A C 1
ATOM 645 O O . GLY A 1 82 ? 3.315 -2.054 14.139 1.00 96.81 82 GLY A O 1
ATOM 646 N N . ARG A 1 83 ? 3.335 -1.565 11.939 1.00 96.50 83 ARG A N 1
ATOM 647 C CA . ARG A 1 83 ? 2.092 -2.252 11.550 1.00 96.50 83 ARG A CA 1
ATOM 648 C C . ARG A 1 83 ? 2.292 -3.397 10.554 1.00 96.50 83 ARG A C 1
ATOM 650 O O . ARG A 1 83 ? 1.482 -3.611 9.656 1.00 96.50 83 ARG A O 1
ATOM 657 N N . LEU A 1 84 ? 3.380 -4.151 10.710 1.00 96.56 84 LEU A N 1
ATOM 658 C CA . LEU A 1 84 ? 3.631 -5.362 9.910 1.00 96.56 84 LEU A CA 1
ATOM 659 C C . LEU A 1 84 ? 2.630 -6.499 10.194 1.00 96.56 84 LEU A C 1
ATOM 661 O O . LEU A 1 84 ? 2.643 -7.505 9.494 1.00 96.56 84 LEU A O 1
ATOM 665 N N . ASP A 1 85 ? 1.760 -6.340 11.196 1.00 96.50 85 ASP A N 1
ATOM 666 C CA . ASP A 1 85 ? 0.610 -7.212 11.449 1.00 96.50 85 ASP A CA 1
ATOM 667 C C . ASP A 1 85 ? -0.461 -7.134 10.351 1.00 96.50 85 ASP A C 1
ATOM 669 O O . ASP A 1 85 ? -1.232 -8.078 10.188 1.00 96.50 85 ASP A O 1
ATOM 673 N N . ILE A 1 86 ? -0.522 -6.029 9.597 1.00 96.31 86 ILE A N 1
ATOM 674 C CA . ILE A 1 86 ? -1.477 -5.867 8.497 1.00 96.31 86 ILE A CA 1
ATOM 675 C C . ILE A 1 86 ? -1.042 -6.769 7.336 1.00 96.31 86 ILE A C 1
ATOM 677 O O . ILE A 1 86 ? 0.080 -6.607 6.859 1.00 96.31 86 ILE A O 1
ATOM 681 N N . PRO A 1 87 ? -1.892 -7.679 6.826 1.00 96.88 87 PRO A N 1
ATOM 682 C CA . PRO A 1 87 ? -1.574 -8.483 5.649 1.00 96.88 87 PRO A CA 1
ATOM 683 C C . PRO A 1 87 ? -1.250 -7.609 4.433 1.00 96.88 87 PRO A C 1
ATOM 685 O O . PRO A 1 87 ? -2.039 -6.736 4.069 1.00 96.88 87 PRO A O 1
ATOM 688 N N . HIS A 1 88 ? -0.114 -7.867 3.784 1.00 95.50 88 HIS A N 1
ATOM 689 C CA . HIS A 1 88 ? 0.358 -7.071 2.649 1.00 95.50 88 HIS A CA 1
ATOM 690 C C . HIS A 1 88 ? 0.828 -7.936 1.469 1.00 95.50 88 HIS A C 1
ATOM 692 O O . HIS A 1 88 ? 2.026 -8.030 1.206 1.00 95.50 88 HIS A O 1
ATOM 698 N N . PRO A 1 89 ? -0.086 -8.646 0.780 1.00 93.94 89 PRO A N 1
ATOM 699 C CA . PRO A 1 89 ? 0.286 -9.531 -0.313 1.00 93.94 89 PRO A CA 1
ATOM 700 C C . PRO A 1 89 ? 0.653 -8.750 -1.579 1.00 93.94 89 PRO A C 1
ATOM 702 O O . PRO A 1 89 ? -0.020 -7.791 -1.966 1.00 93.94 89 PRO A O 1
ATOM 705 N N . ILE A 1 90 ? 1.660 -9.254 -2.288 1.00 90.62 90 ILE A N 1
ATOM 706 C CA . ILE A 1 90 ? 1.972 -8.790 -3.636 1.00 90.62 90 ILE A CA 1
ATOM 707 C C . ILE A 1 90 ? 0.860 -9.214 -4.605 1.00 90.62 90 ILE A C 1
ATOM 709 O O . ILE A 1 90 ? 0.432 -10.373 -4.613 1.00 90.62 90 ILE A O 1
ATOM 713 N N . ASN A 1 91 ? 0.375 -8.283 -5.429 1.00 81.31 91 ASN A N 1
ATOM 714 C CA . ASN A 1 91 ? -0.602 -8.598 -6.469 1.00 81.31 91 ASN A CA 1
ATOM 715 C C . ASN A 1 91 ? 0.108 -9.129 -7.735 1.00 81.31 91 ASN A C 1
ATOM 717 O O . ASN A 1 91 ? 1.330 -9.263 -7.807 1.00 81.31 91 ASN A O 1
ATOM 721 N N . ARG A 1 92 ? -0.663 -9.492 -8.759 1.00 73.00 92 ARG A N 1
ATOM 722 C CA . ARG A 1 92 ? -0.159 -10.105 -9.998 1.00 73.00 92 ARG A CA 1
ATOM 723 C C . ARG A 1 92 ? 0.915 -9.243 -10.681 1.00 73.00 92 ARG A C 1
ATOM 725 O O . ARG A 1 92 ? 0.608 -8.138 -11.094 1.00 73.00 92 ARG A O 1
ATOM 732 N N . SER A 1 93 ? 2.075 -9.827 -10.994 1.00 62.50 93 SER A N 1
ATOM 733 C CA . SER A 1 93 ? 3.238 -9.197 -11.662 1.00 62.50 93 SER A CA 1
ATOM 734 C C . SER A 1 93 ? 3.121 -8.890 -13.163 1.00 62.50 93 SER A C 1
ATOM 736 O O . SER A 1 93 ? 4.119 -8.645 -13.838 1.00 62.50 93 SER A O 1
ATOM 738 N N . ARG A 1 94 ? 1.916 -8.949 -13.730 1.00 63.47 94 ARG A N 1
ATOM 739 C CA . ARG A 1 94 ? 1.680 -8.571 -15.128 1.00 63.47 94 ARG A CA 1
ATOM 740 C C . ARG A 1 94 ? 0.534 -7.569 -15.171 1.00 63.47 94 ARG A C 1
ATOM 742 O O . ARG A 1 94 ? -0.540 -7.903 -14.650 1.00 63.47 94 ARG A O 1
ATOM 749 N N . PRO A 1 95 ? 0.717 -6.394 -15.799 1.00 61.00 95 PRO A N 1
ATOM 750 C CA . PRO A 1 95 ? -0.378 -5.463 -15.988 1.00 61.00 95 PRO A CA 1
ATOM 751 C C . PRO A 1 95 ? -1.473 -6.162 -16.792 1.00 61.00 95 PRO A C 1
ATOM 753 O O . PRO A 1 95 ? -1.210 -6.883 -17.761 1.00 61.00 95 PRO A O 1
ATOM 756 N N . THR A 1 96 ? -2.721 -5.992 -16.369 1.00 57.84 96 THR A N 1
ATOM 757 C CA . THR A 1 96 ? -3.839 -6.341 -17.239 1.00 57.84 96 THR A CA 1
ATOM 758 C C . THR A 1 96 ? -3.939 -5.233 -18.271 1.00 57.84 96 THR A C 1
ATOM 760 O O . THR A 1 96 ? -4.160 -4.073 -17.940 1.00 57.84 96 THR A O 1
ATOM 763 N N . ASN A 1 97 ? -3.747 -5.580 -19.540 1.00 48.03 97 ASN A N 1
ATOM 764 C CA . ASN A 1 97 ? -4.015 -4.695 -20.662 1.00 48.03 97 ASN A CA 1
ATOM 765 C C . ASN A 1 97 ? -5.533 -4.510 -20.811 1.00 48.03 97 ASN A C 1
ATOM 767 O O . ASN A 1 97 ? -6.136 -4.943 -21.789 1.00 48.03 97 ASN A O 1
ATOM 771 N N . TR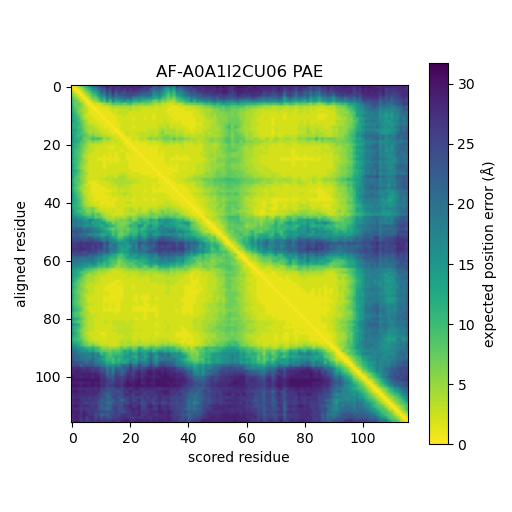P A 1 98 ? -6.180 -3.852 -19.849 1.00 43.91 98 TRP A N 1
ATOM 772 C CA . TRP A 1 98 ? -7.547 -3.379 -20.029 1.00 43.91 98 TRP A CA 1
ATOM 773 C C . TRP A 1 98 ? -7.541 -2.112 -20.899 1.00 43.91 98 TRP A C 1
ATOM 775 O O . TRP A 1 98 ? -7.986 -1.042 -20.505 1.00 43.91 98 TRP A O 1
ATOM 785 N N . GLN A 1 99 ? -7.015 -2.231 -22.118 1.00 37.47 99 GLN A N 1
ATOM 786 C CA . GLN A 1 99 ? -7.313 -1.308 -23.207 1.00 37.47 99 GLN A CA 1
ATOM 787 C C . GLN A 1 99 ? -8.533 -1.845 -23.957 1.00 37.47 99 GLN A C 1
ATOM 789 O O . GLN A 1 99 ? -8.389 -2.264 -25.092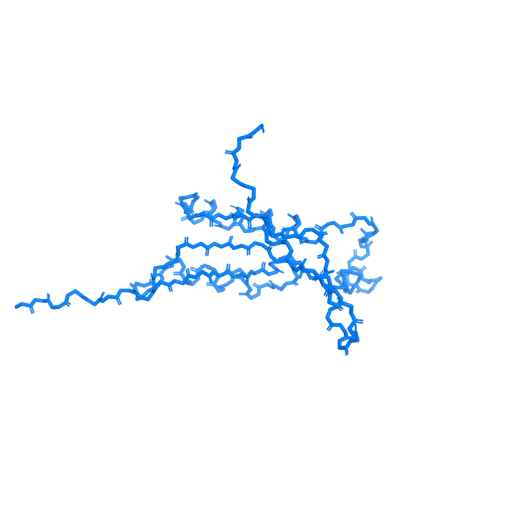 1.00 37.47 99 GLN A O 1
ATOM 794 N N . GLY A 1 100 ? -9.705 -1.940 -23.316 1.00 40.66 100 GLY A N 1
ATOM 795 C CA . GLY A 1 100 ? -11.022 -2.060 -23.976 1.00 40.66 100 GLY A CA 1
ATOM 796 C C . GLY A 1 100 ? -11.230 -3.050 -25.146 1.00 40.66 100 GLY A C 1
ATOM 797 O O . GLY A 1 100 ? -12.263 -2.971 -25.802 1.00 40.66 100 GLY A O 1
ATOM 798 N N . MET A 1 101 ? -10.318 -3.979 -25.433 1.00 34.38 101 MET A N 1
ATOM 799 C CA . MET A 1 101 ? -10.365 -4.885 -26.578 1.00 34.38 101 MET A CA 1
ATOM 800 C C . MET A 1 101 ? -10.167 -6.305 -26.073 1.00 34.38 101 MET A C 1
ATOM 802 O O . MET A 1 101 ? -9.123 -6.690 -25.548 1.00 34.38 101 MET A O 1
ATOM 806 N N . GLY A 1 102 ? -11.260 -7.056 -26.160 1.00 44.56 102 GLY A N 1
ATOM 807 C CA . GLY A 1 102 ? -11.430 -8.335 -25.508 1.00 44.56 102 GLY A CA 1
ATOM 808 C C . GLY A 1 102 ? -10.400 -9.379 -25.913 1.00 44.56 102 GLY A C 1
ATOM 809 O O . GLY A 1 102 ? -10.298 -9.755 -27.071 1.00 44.56 102 GLY A O 1
ATOM 810 N N . THR A 1 103 ? -9.783 -9.985 -24.907 1.00 37.69 103 THR A N 1
ATOM 811 C CA . THR A 1 103 ? -9.684 -11.444 -24.845 1.00 37.69 103 THR A CA 1
ATOM 812 C C . THR A 1 103 ? -10.052 -11.868 -23.425 1.00 37.69 103 THR A C 1
ATOM 814 O O . THR A 1 103 ? -9.328 -11.636 -22.460 1.00 37.69 103 THR A O 1
ATOM 817 N N . ARG A 1 104 ? -11.253 -12.439 -23.276 1.00 43.56 104 ARG A N 1
ATOM 818 C CA . ARG A 1 104 ? -11.730 -13.032 -22.021 1.00 43.56 104 ARG A CA 1
ATOM 819 C C . ARG A 1 104 ? -10.951 -14.325 -21.756 1.00 43.56 104 ARG A C 1
ATOM 821 O O . ARG A 1 104 ? -11.429 -15.409 -22.064 1.00 43.56 104 ARG A O 1
ATOM 828 N N . GLY A 1 105 ? -9.748 -14.217 -21.202 1.00 45.19 105 GLY A N 1
ATOM 829 C CA . GLY A 1 105 ? -9.148 -15.315 -20.443 1.00 45.19 105 GLY A CA 1
ATOM 830 C C . GLY A 1 105 ? -9.685 -15.274 -19.009 1.00 45.19 105 GLY A C 1
ATOM 831 O O . GLY A 1 105 ? -9.829 -14.173 -18.472 1.00 45.19 105 GLY A O 1
ATOM 832 N N . PRO A 1 106 ? -10.005 -16.411 -18.360 1.00 37.19 106 PRO A N 1
ATOM 833 C CA . PRO A 1 106 ? -10.473 -16.381 -16.982 1.00 37.19 106 PRO A CA 1
ATOM 834 C C . PRO A 1 106 ? -9.408 -15.717 -16.108 1.00 37.19 106 PRO A C 1
ATOM 836 O O . PRO A 1 106 ? -8.239 -16.122 -16.104 1.00 37.19 106 PRO A O 1
ATOM 839 N N . ALA A 1 107 ? -9.810 -14.678 -15.377 1.00 43.34 107 ALA A N 1
ATOM 840 C CA . ALA A 1 107 ? -8.996 -14.083 -14.336 1.00 43.34 107 ALA A CA 1
ATOM 841 C C . ALA A 1 107 ? -8.726 -15.162 -13.278 1.00 43.34 107 ALA A C 1
ATOM 843 O O . ALA A 1 107 ? -9.527 -15.391 -12.379 1.00 43.34 107 ALA A O 1
ATOM 844 N N . ARG A 1 108 ? -7.604 -15.880 -13.405 1.00 35.69 108 ARG A N 1
ATOM 845 C CA . ARG A 1 108 ? -7.092 -16.708 -12.313 1.00 35.69 108 ARG A CA 1
ATOM 846 C C . ARG A 1 108 ? -6.662 -15.762 -11.196 1.00 35.69 108 ARG A C 1
ATOM 848 O O . ARG A 1 108 ? -5.590 -15.155 -11.273 1.00 35.69 108 ARG A O 1
ATOM 855 N N . PHE A 1 109 ? -7.528 -15.603 -10.203 1.00 33.12 109 PHE A N 1
ATOM 856 C CA . PHE A 1 109 ? -7.134 -15.193 -8.865 1.00 33.12 109 PHE A CA 1
ATOM 857 C C . PHE A 1 109 ? -6.265 -16.324 -8.312 1.00 33.12 109 PHE A C 1
ATOM 859 O O . PHE A 1 109 ? -6.770 -17.378 -7.942 1.00 33.12 109 PHE A O 1
ATOM 866 N N . SER A 1 110 ? -4.947 -16.150 -8.362 1.00 36.41 110 SER A N 1
ATOM 867 C CA . SER A 1 110 ? -4.024 -17.027 -7.650 1.00 36.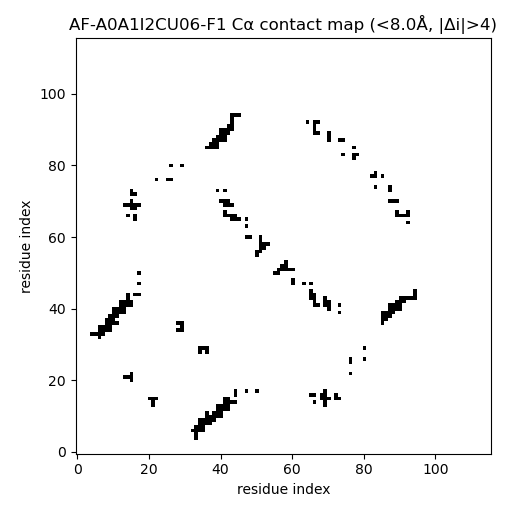41 110 SER A CA 1
ATOM 868 C C . SER A 1 110 ? -3.769 -16.372 -6.304 1.00 36.41 110 SER A C 1
ATOM 870 O O . SER A 1 110 ? -2.869 -15.549 -6.182 1.00 36.41 110 SER A O 1
ATOM 872 N N . CYS A 1 111 ? -4.599 -16.691 -5.315 1.00 31.25 111 CYS A N 1
ATOM 873 C CA . CYS A 1 111 ? -4.192 -16.532 -3.928 1.00 31.25 111 CYS A CA 1
ATOM 874 C C . CYS A 1 111 ? -3.150 -17.628 -3.688 1.00 31.25 111 CYS A C 1
ATOM 876 O O . CYS A 1 111 ? -3.509 -18.801 -3.604 1.00 31.25 111 CYS A O 1
ATOM 878 N N . SER A 1 112 ? -1.860 -17.284 -3.698 1.00 37.31 112 SER A N 1
ATOM 879 C CA . SER A 1 112 ? -0.834 -18.197 -3.200 1.00 37.31 112 SER A CA 1
ATOM 880 C C . SER A 1 112 ? -1.028 -18.282 -1.691 1.00 37.31 112 SER A C 1
ATOM 882 O O . SER A 1 112 ? -0.551 -17.433 -0.940 1.00 37.31 112 SER A O 1
ATOM 884 N N . THR A 1 113 ? -1.789 -19.277 -1.243 1.00 37.97 113 THR A N 1
ATOM 885 C CA . THR A 1 113 ? -1.710 -19.729 0.142 1.00 37.97 113 THR A CA 1
ATOM 886 C C . THR A 1 113 ? -0.280 -20.201 0.343 1.00 37.97 113 THR A C 1
ATOM 888 O O . THR A 1 113 ? 0.105 -21.222 -0.222 1.00 37.97 113 THR A O 1
ATOM 891 N N . GLY A 1 114 ? 0.516 -19.401 1.050 1.00 35.16 114 GLY A N 1
ATOM 892 C CA . GLY A 1 114 ? 1.896 -19.725 1.362 1.00 35.16 114 GLY A CA 1
ATOM 893 C C . GLY A 1 114 ? 1.983 -21.096 2.018 1.00 35.16 114 GLY A C 1
ATOM 894 O O . GLY A 1 114 ? 1.483 -21.299 3.121 1.00 35.16 114 GLY A O 1
ATOM 895 N N . ASN A 1 115 ? 2.588 -22.017 1.290 1.00 38.12 115 ASN A N 1
ATOM 896 C CA . ASN A 1 115 ? 3.465 -23.055 1.791 1.00 38.12 115 ASN A CA 1
ATOM 897 C C . ASN A 1 115 ? 4.226 -23.532 0.562 1.00 38.12 115 ASN A C 1
ATOM 899 O O . ASN A 1 115 ? 3.596 -24.142 -0.293 1.00 38.12 115 ASN A O 1
ATOM 903 N N . ASP A 1 116 ? 5.489 -23.115 0.471 1.00 38.31 116 ASP A N 1
ATOM 904 C CA . ASP A 1 116 ? 6.637 -23.748 -0.197 1.00 38.31 116 ASP A CA 1
ATOM 905 C C . ASP A 1 116 ? 7.887 -22.913 0.136 1.00 38.31 116 ASP A C 1
ATOM 907 O O . ASP A 1 116 ? 7.904 -21.705 -0.205 1.00 38.31 116 ASP A O 1
#

Radius of gyration: 17.12 Å; Cα contacts (8 Å, |Δi|>4): 149; chains: 1; bounding box: 43×39×54 Å

Sequence (116 aa):
MLLAQSKQKVWLDADTGNEIDDLYAIARLVKEQSIDLVGLSAAHFNNADLLVFEKWNGYESKGLNTVQESQKLNEQILKALGRLDIPHPINRSRPTNWQGMGTRGPARFSCSTGND

Secondary structure (DSSP, 8-state):
-----PPEEEEEEE-TTT-THHHHHHHHHHH-TTEEEEEEEEPP-S-THHHH-TTTT----TT--HHHHHHHHHHHHHHHTT-TTS---B--SS----SS-------------S--